Protein AF-A0A132NF39-F1 (afdb_monomer_lite)

Radius of gyration: 13.82 Å; chains: 1; bounding box: 38×28×29 Å

Organism: NCBI:txid1469144

pLDDT: mean 83.02, std 13.42, range [39.09, 93.62]

Structure (mmCIF, N/CA/C/O backbone):
data_AF-A0A132NF39-F1
#
_entry.id   AF-A0A132NF39-F1
#
loop_
_atom_site.group_PDB
_atom_site.id
_atom_site.type_symbol
_atom_site.label_atom_id
_atom_site.label_alt_id
_atom_site.label_comp_id
_atom_site.label_asym_id
_atom_site.label_entity_id
_atom_site.label_seq_id
_atom_site.pdbx_PDB_ins_code
_atom_site.Cartn_x
_atom_site.Cartn_y
_atom_site.Cartn_z
_atom_site.occupancy
_atom_site.B_iso_or_equiv
_atom_site.auth_seq_id
_atom_site.auth_comp_id
_atom_site.auth_asym_id
_atom_site.auth_atom_id
_atom_site.pdbx_PDB_model_num
ATOM 1 N N . MET A 1 1 ? -19.135 -6.070 -6.198 1.00 85.12 1 MET A N 1
ATOM 2 C CA . MET A 1 1 ? -17.744 -6.566 -6.255 1.00 85.12 1 MET A CA 1
ATOM 3 C C . MET A 1 1 ? -16.911 -5.476 -6.890 1.00 85.12 1 MET A C 1
ATOM 5 O O . MET A 1 1 ? -17.428 -4.801 -7.772 1.00 85.12 1 MET A O 1
ATOM 9 N N . PHE A 1 2 ? -15.690 -5.272 -6.422 1.00 89.88 2 PHE A N 1
ATOM 10 C CA . PHE A 1 2 ? -14.770 -4.266 -6.941 1.00 89.88 2 PHE A CA 1
ATOM 11 C C . PHE A 1 2 ? -13.568 -4.960 -7.573 1.00 89.88 2 PHE A C 1
ATOM 13 O O . PHE A 1 2 ? -13.155 -6.011 -7.087 1.00 89.88 2 PHE A O 1
ATOM 20 N N . ALA A 1 3 ? -13.035 -4.387 -8.646 1.00 91.62 3 ALA A N 1
ATOM 21 C CA . ALA A 1 3 ? -11.843 -4.879 -9.321 1.00 91.62 3 ALA A CA 1
ATOM 22 C C . ALA A 1 3 ? -10.768 -3.795 -9.279 1.00 91.62 3 ALA A C 1
ATOM 24 O O . ALA A 1 3 ? -11.052 -2.635 -9.581 1.00 91.62 3 ALA A O 1
ATOM 25 N N . TYR A 1 4 ? -9.560 -4.190 -8.898 1.00 88.06 4 TYR A N 1
ATOM 26 C CA . TYR A 1 4 ? -8.386 -3.332 -8.831 1.00 88.06 4 TYR A CA 1
ATOM 27 C C . TYR A 1 4 ? -7.285 -3.933 -9.680 1.00 88.06 4 TYR A C 1
ATOM 29 O O . TYR A 1 4 ? -7.126 -5.153 -9.723 1.00 88.06 4 TYR A O 1
ATOM 37 N N . VAL A 1 5 ? -6.533 -3.057 -10.325 1.00 92.19 5 VAL A N 1
ATOM 38 C CA . VAL A 1 5 ? -5.283 -3.380 -10.991 1.00 92.19 5 VAL A CA 1
ATOM 39 C C . VAL A 1 5 ? -4.256 -2.367 -10.516 1.00 92.19 5 VAL A C 1
ATOM 41 O O . VAL A 1 5 ? -4.602 -1.197 -10.334 1.00 92.19 5 VAL A O 1
ATOM 44 N N . ASP A 1 6 ? -3.038 -2.823 -10.276 1.00 89.00 6 ASP A N 1
ATOM 45 C CA . ASP A 1 6 ? -1.907 -1.950 -9.997 1.00 89.00 6 ASP A CA 1
ATOM 46 C C . ASP A 1 6 ? -0.654 -2.496 -10.668 1.00 89.00 6 ASP A C 1
ATOM 48 O O . ASP A 1 6 ? -0.551 -3.693 -10.957 1.00 89.00 6 ASP A O 1
ATOM 52 N N . GLU A 1 7 ? 0.283 -1.602 -10.933 1.00 90.12 7 GLU A N 1
ATOM 53 C CA . GLU A 1 7 ? 1.505 -1.899 -11.659 1.00 90.12 7 GLU A CA 1
ATOM 54 C C . GLU A 1 7 ? 2.721 -1.348 -10.924 1.00 90.12 7 GLU A C 1
ATOM 56 O O . 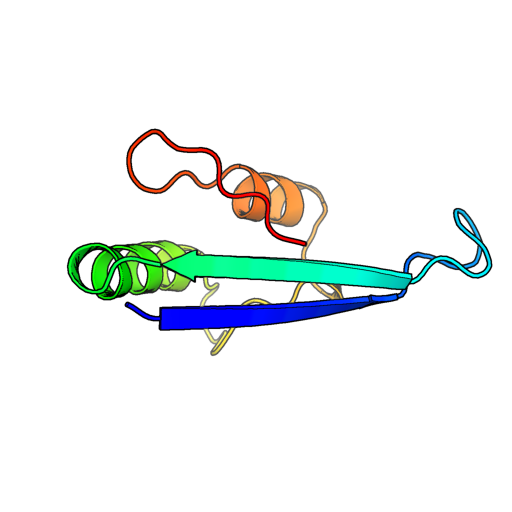GLU A 1 7 ? 2.690 -0.278 -10.316 1.00 90.12 7 GLU A O 1
ATOM 61 N N . SER A 1 8 ? 3.814 -2.099 -10.985 1.00 85.31 8 SER A N 1
ATOM 62 C CA . SER A 1 8 ? 5.062 -1.718 -10.345 1.00 85.31 8 SER A CA 1
ATOM 63 C C . SER A 1 8 ? 6.237 -2.106 -11.225 1.00 85.31 8 SER A C 1
ATOM 65 O O . SER A 1 8 ? 6.366 -3.248 -11.678 1.00 85.31 8 SER A O 1
ATOM 67 N N . GLU A 1 9 ? 7.123 -1.148 -11.466 1.00 86.69 9 GLU A N 1
ATOM 68 C CA . GLU A 1 9 ? 8.424 -1.440 -12.048 1.00 86.69 9 GLU A CA 1
ATOM 69 C C . GLU A 1 9 ? 9.308 -2.056 -10.966 1.00 86.69 9 GLU A C 1
ATOM 71 O O . GLU A 1 9 ? 9.502 -1.465 -9.897 1.00 86.69 9 GLU A O 1
ATOM 76 N N . SER A 1 10 ? 9.869 -3.239 -11.235 1.00 84.44 10 SER A N 1
ATOM 77 C CA . SER A 1 10 ? 10.861 -3.782 -10.311 1.00 84.44 10 SER A CA 1
ATOM 78 C C . SER A 1 10 ? 12.132 -2.930 -10.340 1.00 84.44 10 SER A C 1
ATOM 80 O O . SER A 1 10 ? 12.403 -2.170 -11.278 1.00 84.44 10 SER A O 1
ATOM 82 N N . ASP A 1 11 ? 12.947 -3.076 -9.300 1.00 86.12 11 ASP A N 1
ATOM 83 C CA . ASP A 1 11 ? 14.276 -2.489 -9.261 1.00 86.12 11 ASP A CA 1
ATOM 84 C C . ASP A 1 11 ? 15.112 -3.058 -10.411 1.00 86.12 11 ASP A C 1
ATOM 86 O O . ASP A 1 11 ? 15.582 -4.191 -10.348 1.00 86.12 11 ASP A O 1
ATOM 90 N N . GLN A 1 12 ? 15.335 -2.246 -11.446 1.00 87.25 12 GLN A N 1
ATOM 91 C CA . GLN A 1 12 ? 16.030 -2.648 -12.672 1.00 87.25 12 GLN A CA 1
ATOM 92 C C . GLN A 1 12 ? 17.468 -3.131 -12.433 1.00 87.25 12 GLN A C 1
ATOM 94 O O . GLN A 1 12 ? 18.049 -3.784 -13.295 1.00 87.25 12 GLN A O 1
ATOM 99 N N . ARG A 1 13 ? 18.068 -2.822 -11.274 1.00 91.19 13 ARG A N 1
ATOM 100 C CA . ARG A 1 13 ? 19.393 -3.343 -10.902 1.00 91.19 13 ARG A CA 1
ATOM 101 C C . ARG A 1 13 ? 19.335 -4.792 -10.427 1.00 91.19 13 ARG A C 1
ATOM 103 O O . ARG A 1 13 ? 20.346 -5.482 -10.495 1.00 91.19 13 ARG A O 1
ATOM 110 N N . ARG A 1 14 ? 18.188 -5.218 -9.897 1.00 88.38 14 ARG A N 1
ATOM 111 C CA . ARG A 1 14 ? 17.941 -6.572 -9.390 1.00 88.38 14 ARG A CA 1
ATOM 112 C C . ARG A 1 14 ? 17.211 -7.423 -10.423 1.00 88.38 14 ARG A C 1
ATOM 114 O O . ARG A 1 14 ? 17.668 -8.522 -10.709 1.00 88.38 14 ARG A O 1
ATOM 121 N N . ASP A 1 15 ? 16.170 -6.865 -11.034 1.00 90.06 15 ASP A N 1
ATOM 122 C CA . ASP A 1 15 ? 15.279 -7.554 -11.966 1.00 90.06 15 ASP A CA 1
ATOM 123 C C . ASP A 1 15 ? 15.134 -6.746 -13.277 1.00 90.06 15 ASP A C 1
ATOM 125 O O . ASP A 1 15 ? 14.096 -6.127 -13.535 1.00 90.06 15 ASP A O 1
ATOM 129 N N . PRO A 1 16 ? 16.187 -6.683 -14.114 1.00 92.06 16 PRO A N 1
ATOM 130 C CA . PRO A 1 16 ? 16.175 -5.881 -15.334 1.00 92.06 16 PRO A CA 1
ATOM 131 C C . PRO A 1 16 ? 15.092 -6.355 -16.310 1.00 92.06 16 PRO A C 1
ATOM 133 O O . PRO A 1 16 ? 14.997 -7.539 -16.631 1.00 92.06 16 PRO A O 1
ATOM 136 N N . GLY A 1 17 ? 14.293 -5.412 -16.812 1.00 91.50 17 GLY A N 1
ATOM 137 C CA . GLY A 1 17 ? 13.207 -5.682 -17.756 1.00 91.50 17 GLY A CA 1
ATOM 138 C C . GLY A 1 17 ? 11.964 -6.323 -17.135 1.00 91.50 17 GLY A C 1
ATOM 139 O O . GLY A 1 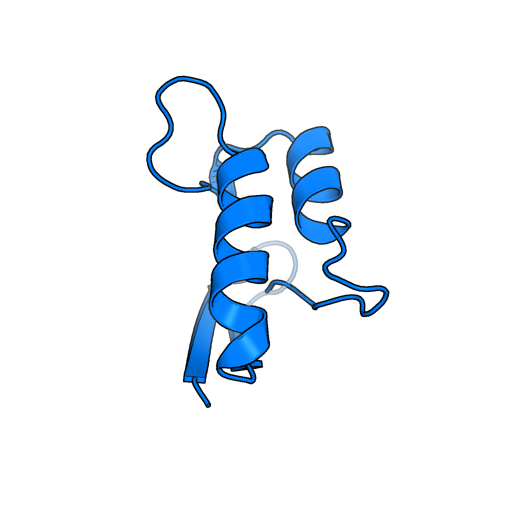17 ? 11.059 -6.707 -17.874 1.00 91.50 17 GLY A O 1
ATOM 140 N N . VAL A 1 18 ? 11.898 -6.444 -15.804 1.00 93.62 18 VAL A N 1
ATOM 141 C CA . VAL A 1 18 ? 10.720 -6.978 -15.114 1.00 93.62 18 VAL A CA 1
ATOM 142 C C . VAL A 1 18 ? 9.718 -5.872 -14.815 1.00 93.62 18 VAL A C 1
ATOM 144 O O . VAL A 1 18 ? 10.053 -4.821 -14.262 1.00 93.62 18 VAL A O 1
ATOM 147 N N . TYR A 1 19 ? 8.466 -6.169 -15.147 1.00 89.50 19 TYR A N 1
ATOM 148 C CA . TYR A 1 19 ? 7.301 -5.345 -14.885 1.00 89.50 19 TYR A CA 1
ATOM 149 C C . TYR A 1 19 ? 6.258 -6.191 -14.160 1.00 89.50 19 TYR A C 1
ATOM 151 O O . TYR A 1 19 ? 5.921 -7.289 -14.614 1.00 89.50 19 TYR A O 1
ATOM 159 N N . LEU A 1 20 ? 5.788 -5.713 -13.014 1.00 88.50 20 LEU A N 1
ATOM 160 C CA . LEU A 1 20 ? 4.838 -6.424 -12.171 1.00 88.50 20 LEU A CA 1
ATOM 161 C C . LEU A 1 20 ? 3.447 -5.836 -12.380 1.00 88.50 20 LEU A C 1
ATOM 163 O O . LEU A 1 20 ? 3.269 -4.623 -12.323 1.00 88.50 20 LEU A O 1
ATOM 167 N N . LEU A 1 21 ? 2.468 -6.714 -12.594 1.00 92.50 21 LEU A N 1
ATOM 168 C CA . LEU A 1 21 ? 1.057 -6.361 -12.679 1.00 92.50 21 LEU A CA 1
ATOM 169 C C . LEU A 1 21 ? 0.283 -7.190 -11.655 1.00 92.50 21 LEU A C 1
ATOM 171 O O . LEU A 1 21 ? 0.264 -8.421 -11.726 1.00 92.50 21 LEU A O 1
ATOM 175 N N . GLY A 1 22 ? -0.350 -6.509 -10.710 1.00 88.62 22 GLY A N 1
ATOM 176 C CA . GLY A 1 22 ? -1.227 -7.096 -9.708 1.00 88.62 22 GLY A CA 1
ATOM 177 C C . GLY A 1 22 ? -2.688 -6.830 -10.043 1.00 88.62 22 GLY A C 1
ATOM 178 O O . GLY A 1 22 ? -3.041 -5.735 -10.470 1.00 88.62 22 GLY A O 1
ATOM 179 N N . ALA A 1 23 ? -3.561 -7.813 -9.820 1.00 90.69 23 ALA A N 1
ATOM 180 C CA . ALA A 1 23 ? -5.004 -7.629 -9.925 1.00 90.69 23 ALA A CA 1
ATOM 181 C C . ALA A 1 23 ? -5.723 -8.281 -8.743 1.00 90.69 23 ALA A C 1
ATOM 183 O O . ALA A 1 23 ? -5.391 -9.396 -8.341 1.00 90.69 23 ALA A O 1
ATOM 184 N N . ALA A 1 24 ? -6.727 -7.592 -8.204 1.00 86.00 24 ALA A N 1
ATOM 185 C CA . ALA A 1 24 ? -7.502 -8.057 -7.062 1.00 86.00 24 ALA A CA 1
ATOM 186 C C . ALA A 1 24 ? -9.003 -7.868 -7.295 1.00 86.00 24 ALA A C 1
ATOM 188 O O . ALA A 1 24 ? -9.453 -6.826 -7.778 1.00 86.00 24 ALA A O 1
ATOM 189 N N . LEU A 1 25 ? -9.787 -8.874 -6.902 1.00 88.19 25 LEU A N 1
ATOM 190 C CA . LEU A 1 25 ? -11.241 -8.793 -6.845 1.00 88.19 25 LEU A CA 1
ATOM 191 C C . LEU A 1 25 ? -11.682 -8.780 -5.385 1.00 88.19 25 LEU A C 1
ATOM 193 O O . LEU A 1 25 ? -11.418 -9.722 -4.645 1.00 88.19 25 LEU A O 1
ATOM 197 N N . VAL A 1 26 ? -12.382 -7.723 -4.981 1.00 85.88 26 VAL A N 1
ATOM 198 C CA . VAL A 1 26 ? -12.789 -7.512 -3.589 1.00 85.88 26 VAL A CA 1
ATOM 199 C C . VAL A 1 26 ? -14.316 -7.561 -3.478 1.00 85.88 26 VAL A C 1
ATOM 201 O O . VAL A 1 26 ? -15.017 -6.766 -4.126 1.00 85.88 26 VAL A O 1
ATOM 204 N N . PRO A 1 27 ? -14.884 -8.469 -2.664 1.00 88.38 27 PRO A N 1
ATOM 205 C CA . PRO A 1 27 ? -16.311 -8.468 -2.369 1.00 88.38 27 PRO A CA 1
ATOM 206 C C . PRO A 1 27 ? -16.744 -7.133 -1.753 1.00 88.38 27 PRO A C 1
ATOM 208 O O . PRO A 1 27 ? -16.066 -6.576 -0.894 1.00 88.38 27 PRO A O 1
ATOM 211 N N . ALA A 1 28 ? -17.906 -6.617 -2.166 1.00 87.75 28 ALA A N 1
ATOM 212 C CA . ALA A 1 28 ? -18.381 -5.315 -1.691 1.00 87.75 28 ALA A CA 1
ATOM 213 C C . ALA A 1 28 ? -18.502 -5.202 -0.153 1.00 87.75 28 ALA A C 1
ATOM 215 O O . ALA A 1 28 ? -18.124 -4.154 0.365 1.00 87.75 28 ALA A O 1
ATOM 216 N N . PRO A 1 29 ? -18.936 -6.246 0.586 1.00 87.06 29 PRO A N 1
ATOM 217 C CA . PRO A 1 29 ? -19.013 -6.1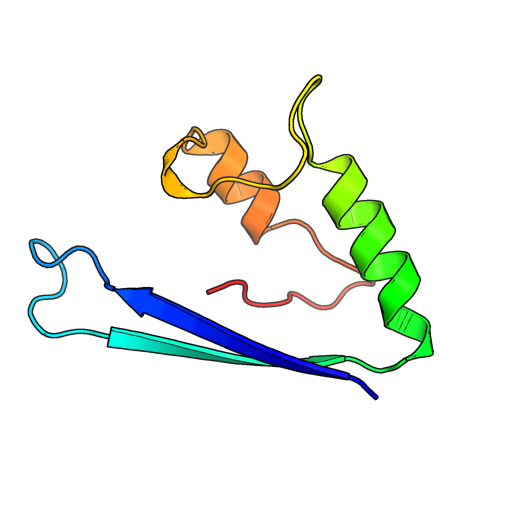83 2.049 1.00 87.06 29 PRO A CA 1
ATOM 218 C C . PRO A 1 29 ? -17.657 -6.020 2.750 1.00 87.06 29 PRO A C 1
ATOM 220 O O . PRO A 1 29 ? -17.604 -5.484 3.849 1.00 87.06 29 PRO A O 1
ATOM 223 N N . VAL A 1 30 ? -16.564 -6.464 2.121 1.00 85.62 30 VAL A N 1
ATOM 224 C CA . VAL A 1 30 ? -15.209 -6.440 2.705 1.00 85.62 30 VAL A CA 1
ATOM 225 C C . VAL A 1 30 ? -14.502 -5.109 2.419 1.00 85.62 30 VAL A C 1
ATOM 227 O O . VAL A 1 30 ? -13.536 -4.751 3.087 1.00 85.62 30 VAL A O 1
ATOM 230 N N . MET A 1 31 ? -15.006 -4.332 1.454 1.00 86.12 31 MET A N 1
ATOM 231 C CA . MET A 1 31 ? -14.367 -3.102 0.984 1.00 86.12 31 MET A CA 1
ATOM 232 C C . MET A 1 31 ? -14.183 -2.057 2.087 1.00 86.12 31 MET A C 1
ATOM 234 O O . MET A 1 31 ? -13.104 -1.484 2.214 1.00 86.12 31 MET A O 1
ATOM 238 N N . GLU A 1 32 ? -15.219 -1.791 2.883 1.00 86.31 32 GLU A N 1
ATOM 239 C CA . GLU A 1 32 ? -15.120 -0.768 3.931 1.00 86.31 32 GLU A CA 1
ATOM 240 C C . GLU A 1 32 ? -14.165 -1.198 5.048 1.00 86.31 32 GLU A C 1
ATOM 242 O O . GLU A 1 32 ? -13.311 -0.414 5.454 1.00 86.31 32 GLU A O 1
ATOM 247 N N . GLN A 1 33 ? -14.193 -2.474 5.444 1.00 85.62 33 GLN A N 1
ATOM 248 C CA . GLN A 1 33 ? -13.241 -3.016 6.416 1.00 85.62 33 GLN A CA 1
ATOM 249 C C . GLN A 1 33 ? -11.792 -2.934 5.907 1.00 85.62 33 GLN A C 1
ATOM 251 O O . GLN A 1 33 ? -10.891 -2.547 6.655 1.00 85.62 33 GLN A O 1
ATOM 256 N N . ALA A 1 34 ? -11.569 -3.245 4.626 1.00 84.44 34 ALA A N 1
ATOM 257 C CA . ALA A 1 34 ? -10.267 -3.098 3.985 1.00 84.44 34 ALA A CA 1
ATOM 258 C C . ALA A 1 34 ? -9.791 -1.636 3.986 1.00 84.44 34 ALA A C 1
ATOM 260 O O . ALA A 1 34 ? -8.635 -1.342 4.284 1.00 84.44 34 ALA A O 1
ATOM 261 N N . ARG A 1 35 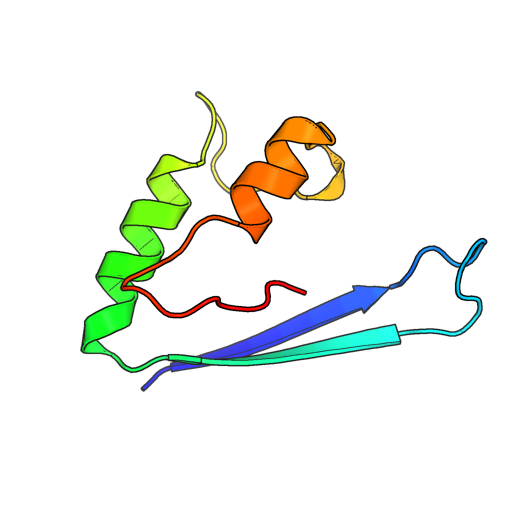? -10.682 -0.680 3.716 1.00 86.69 35 ARG A N 1
ATOM 262 C CA . ARG A 1 35 ? -10.335 0.746 3.778 1.00 86.69 35 ARG A CA 1
ATOM 263 C C . ARG A 1 35 ? -9.976 1.190 5.188 1.00 86.69 35 ARG A C 1
ATOM 265 O O . ARG A 1 35 ? -9.027 1.953 5.348 1.00 86.69 35 ARG A O 1
ATOM 272 N N . ASP A 1 36 ? -10.707 0.731 6.194 1.00 89.19 36 ASP A N 1
ATOM 273 C CA . ASP A 1 36 ? -10.503 1.167 7.574 1.00 89.19 36 ASP A CA 1
ATOM 274 C C . ASP A 1 36 ? -9.178 0.682 8.154 1.00 89.19 36 ASP A C 1
ATOM 276 O O . ASP A 1 36 ? -8.440 1.473 8.744 1.00 89.19 36 ASP A O 1
ATOM 280 N N . VAL A 1 37 ? -8.809 -0.576 7.914 1.00 88.94 37 VAL A N 1
ATOM 281 C CA . VAL A 1 37 ? -7.510 -1.073 8.381 1.00 88.94 37 VAL A CA 1
ATOM 282 C C . VAL A 1 37 ? -6.356 -0.436 7.585 1.00 88.94 37 VAL A C 1
ATOM 284 O O . VAL A 1 37 ? -5.367 -0.043 8.201 1.00 88.94 37 VAL A O 1
ATOM 287 N N . LEU A 1 38 ? -6.492 -0.178 6.273 1.00 87.25 38 LEU A N 1
ATOM 288 C CA . LEU A 1 38 ? -5.478 0.581 5.514 1.00 87.25 38 LEU A CA 1
ATOM 289 C C . LEU A 1 38 ? -5.315 2.020 6.014 1.00 87.25 38 LEU A C 1
ATOM 291 O O . LEU A 1 38 ? -4.193 2.522 6.102 1.00 87.25 38 LEU A O 1
ATOM 295 N N . ARG A 1 39 ? -6.415 2.694 6.372 1.00 90.31 39 ARG A N 1
ATOM 296 C CA . ARG A 1 39 ? -6.372 4.026 6.998 1.00 90.31 39 ARG A CA 1
ATOM 297 C C . ARG A 1 39 ? -5.653 3.987 8.343 1.00 90.31 39 ARG A C 1
ATOM 299 O O . ARG A 1 39 ? -4.919 4.923 8.648 1.00 90.31 39 ARG A O 1
ATOM 306 N N . GLY A 1 40 ? -5.809 2.905 9.105 1.00 90.69 40 GLY A N 1
ATOM 307 C CA . GLY A 1 40 ? -5.099 2.679 10.366 1.00 90.69 40 GLY A CA 1
ATOM 308 C C . GLY A 1 40 ? -3.574 2.594 10.229 1.00 90.69 40 GLY A C 1
ATOM 309 O O . GLY A 1 40 ? -2.862 2.821 11.204 1.00 90.69 40 GLY A O 1
ATOM 310 N N . LEU A 1 41 ? -3.057 2.321 9.026 1.00 90.69 41 LEU A N 1
ATOM 311 C CA . LEU A 1 41 ? -1.618 2.267 8.753 1.00 90.69 41 LEU A CA 1
ATOM 312 C C . LEU A 1 41 ? -1.002 3.633 8.410 1.00 90.69 41 LEU A C 1
ATOM 314 O O . LEU A 1 41 ? 0.226 3.732 8.325 1.00 90.69 41 LEU A O 1
ATOM 318 N N . LEU A 1 42 ? -1.813 4.675 8.192 1.00 91.19 42 LEU A N 1
ATOM 319 C CA . LEU A 1 42 ? -1.333 6.018 7.860 1.00 91.19 42 LEU A CA 1
ATOM 320 C C . LEU A 1 42 ? -0.645 6.666 9.068 1.00 91.19 42 LEU A C 1
ATOM 322 O O . LEU A 1 42 ? -1.164 6.652 10.183 1.00 91.19 42 LEU A O 1
ATOM 326 N N . LEU A 1 43 ? 0.506 7.303 8.843 1.00 90.12 43 LEU A N 1
ATOM 327 C CA . LEU A 1 43 ? 1.097 8.187 9.849 1.00 90.12 43 LEU A CA 1
ATOM 328 C C . LEU A 1 43 ? 0.336 9.513 9.934 1.00 90.12 43 LEU A C 1
ATOM 330 O O . LEU A 1 43 ? -0.299 9.924 8.956 1.00 90.12 43 LEU A O 1
ATOM 334 N N . PRO A 1 44 ? 0.469 10.245 11.056 1.00 91.25 44 PRO A N 1
ATOM 335 C CA . PRO A 1 44 ? -0.057 11.598 11.174 1.00 91.25 44 PRO A CA 1
ATOM 336 C C . PRO A 1 44 ? 0.335 12.474 9.973 1.00 91.25 44 PRO A C 1
ATOM 338 O O . PRO A 1 44 ? 1.511 12.611 9.641 1.00 91.25 44 PRO A O 1
ATOM 341 N N . GLY A 1 45 ? -0.667 13.049 9.304 1.00 90.31 45 GLY A N 1
ATOM 342 C CA . GLY A 1 45 ? -0.487 13.907 8.127 1.00 90.31 45 GLY A CA 1
ATOM 343 C C . GLY A 1 45 ? -0.411 13.180 6.777 1.00 90.31 45 GLY A C 1
ATOM 344 O O . GLY A 1 45 ? -0.490 13.841 5.741 1.00 90.31 45 GLY A O 1
ATOM 345 N N . GLN A 1 46 ? -0.322 11.844 6.744 1.00 90.25 46 GLN A N 1
ATOM 346 C CA . GLN A 1 46 ? -0.403 11.088 5.492 1.00 90.25 46 GLN A CA 1
ATOM 347 C C . GLN A 1 46 ? -1.858 10.995 5.010 1.00 90.25 46 GLN A C 1
ATOM 349 O O . GLN A 1 46 ? -2.761 10.635 5.758 1.00 90.25 46 GLN A O 1
ATOM 354 N N . ARG A 1 47 ? -2.082 11.291 3.725 1.00 88.25 47 ARG A N 1
ATOM 355 C CA . ARG A 1 47 ? -3.381 11.089 3.053 1.00 88.25 47 ARG 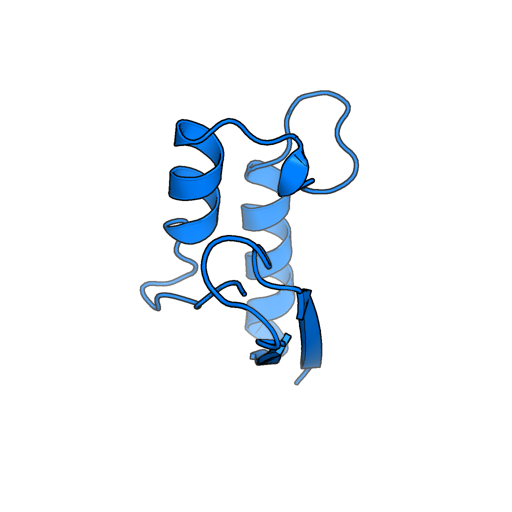A CA 1
ATOM 356 C C . ARG A 1 47 ? -3.504 9.717 2.384 1.00 88.25 47 ARG A C 1
ATOM 358 O O . ARG A 1 47 ? -4.615 9.266 2.131 1.00 88.25 47 ARG A O 1
ATOM 365 N N . LYS A 1 48 ? -2.370 9.087 2.068 1.00 86.81 48 LYS A N 1
ATOM 366 C CA . LYS A 1 48 ? -2.256 7.752 1.468 1.00 86.81 48 LYS A CA 1
ATOM 367 C C . LYS A 1 48 ? -0.936 7.099 1.884 1.00 86.81 48 LYS A C 1
ATOM 369 O O . LYS A 1 48 ? -0.014 7.803 2.299 1.00 86.81 48 LYS A O 1
ATOM 374 N N . LEU A 1 49 ? -0.849 5.777 1.754 1.00 85.00 49 LEU A N 1
ATOM 375 C CA . LEU A 1 49 ? 0.400 5.037 1.942 1.00 85.00 49 LEU A CA 1
ATOM 376 C C . LEU A 1 49 ? 1.352 5.328 0.769 1.00 85.00 49 LEU A C 1
ATOM 378 O O . LEU A 1 49 ? 0.922 5.422 -0.380 1.00 85.00 49 LEU A O 1
ATOM 382 N N . HIS A 1 50 ? 2.641 5.505 1.061 1.00 82.19 50 HIS A N 1
ATOM 383 C CA . HIS A 1 50 ? 3.668 5.840 0.071 1.00 82.19 50 HIS A CA 1
ATOM 384 C C . HIS A 1 50 ? 4.811 4.828 0.123 1.00 82.19 50 HIS A C 1
ATOM 386 O O . HIS A 1 50 ? 5.807 5.075 0.796 1.00 82.19 50 HIS A O 1
ATOM 392 N N . TRP A 1 51 ? 4.701 3.727 -0.624 1.00 81.25 51 TRP A N 1
ATOM 393 C CA . TRP A 1 51 ? 5.644 2.600 -0.572 1.00 81.25 51 TRP A CA 1
ATOM 394 C C . TRP A 1 51 ? 7.131 3.000 -0.584 1.00 81.25 51 TRP A C 1
ATOM 396 O O . TRP A 1 51 ? 7.918 2.557 0.258 1.00 81.25 51 TRP A O 1
ATOM 406 N N . HIS A 1 52 ? 7.519 3.895 -1.498 1.00 77.81 52 HIS A N 1
ATOM 407 C CA . HIS A 1 52 ? 8.917 4.291 -1.675 1.00 77.81 52 HIS A CA 1
ATOM 408 C C . HIS A 1 52 ? 9.501 5.025 -0.458 1.00 77.81 52 HIS A C 1
ATOM 410 O O . HIS A 1 52 ? 10.667 4.827 -0.129 1.00 77.81 52 HIS A O 1
ATOM 416 N N . ASN A 1 53 ? 8.685 5.802 0.257 1.00 81.06 53 ASN A N 1
ATOM 417 C CA . ASN A 1 53 ? 9.131 6.600 1.404 1.00 81.06 53 ASN A CA 1
ATOM 418 C C . ASN A 1 53 ? 8.951 5.873 2.744 1.00 81.06 53 ASN A C 1
ATOM 420 O O . ASN A 1 53 ? 9.251 6.436 3.796 1.00 81.06 53 ASN A O 1
ATOM 424 N N . GLU A 1 54 ? 8.452 4.636 2.721 1.00 86.88 54 GLU A N 1
ATOM 425 C CA . GLU A 1 54 ? 8.345 3.806 3.912 1.00 86.88 54 GLU A CA 1
ATOM 426 C C . GLU A 1 54 ? 9.690 3.198 4.314 1.00 86.88 54 GLU A C 1
ATOM 428 O O . GLU A 1 54 ? 10.483 2.776 3.471 1.00 86.88 54 GLU A O 1
ATOM 433 N N . SER A 1 55 ? 9.930 3.107 5.625 1.00 89.44 55 SER A N 1
ATOM 434 C CA . SER A 1 55 ? 11.057 2.336 6.154 1.00 89.44 55 SER A CA 1
ATOM 435 C C . SER A 1 55 ? 10.817 0.839 5.968 1.00 89.44 55 SER A C 1
ATOM 437 O O . SER A 1 55 ? 9.671 0.390 5.934 1.00 89.44 55 SER A O 1
ATOM 439 N N . ASP A 1 56 ? 11.879 0.033 5.935 1.00 89.75 56 ASP A N 1
ATOM 440 C CA . ASP A 1 56 ? 11.754 -1.421 5.746 1.00 89.75 56 ASP A CA 1
ATOM 441 C C . ASP A 1 56 ? 10.844 -2.086 6.787 1.00 89.75 56 ASP A C 1
ATOM 443 O O . ASP A 1 56 ? 10.065 -2.983 6.467 1.00 89.75 56 ASP A O 1
ATOM 447 N N . LYS A 1 57 ? 10.883 -1.604 8.037 1.00 91.00 57 LYS A N 1
ATOM 448 C CA . LYS A 1 57 ? 9.985 -2.073 9.100 1.00 91.00 57 LYS A CA 1
ATOM 449 C C . LYS A 1 57 ? 8.520 -1.785 8.768 1.00 91.00 57 LYS A C 1
ATOM 451 O O . LYS A 1 57 ? 7.667 -2.636 9.007 1.00 91.00 57 LYS A O 1
ATOM 456 N N . ARG A 1 58 ? 8.222 -0.598 8.234 1.00 91.12 58 ARG A N 1
ATOM 457 C CA . ARG A 1 58 ? 6.853 -0.226 7.857 1.00 91.12 58 ARG A CA 1
ATOM 458 C C . ARG A 1 58 ? 6.391 -0.941 6.600 1.00 91.12 58 ARG A C 1
ATOM 460 O O . ARG A 1 58 ? 5.250 -1.376 6.577 1.00 91.12 58 ARG A O 1
ATOM 467 N N . ARG A 1 59 ? 7.266 -1.141 5.613 1.00 89.38 59 ARG A N 1
ATOM 468 C CA . ARG A 1 59 ? 6.959 -1.960 4.431 1.00 89.38 59 ARG A CA 1
ATOM 469 C C . ARG A 1 59 ? 6.523 -3.366 4.834 1.00 89.38 59 ARG A C 1
ATOM 471 O O . ARG A 1 59 ? 5.461 -3.797 4.413 1.00 89.38 59 ARG A O 1
ATOM 478 N N . ARG A 1 60 ? 7.266 -4.026 5.734 1.00 89.25 60 ARG A N 1
ATOM 479 C CA . ARG A 1 60 ? 6.866 -5.337 6.283 1.00 89.25 60 ARG A CA 1
ATOM 480 C C . ARG A 1 60 ? 5.515 -5.287 6.981 1.00 89.25 60 ARG A C 1
ATOM 482 O O . ARG A 1 60 ? 4.661 -6.098 6.664 1.00 89.25 60 ARG A O 1
ATOM 489 N N . LEU A 1 61 ? 5.305 -4.313 7.871 1.00 89.31 61 LEU A N 1
ATOM 490 C CA . LEU A 1 61 ? 4.014 -4.145 8.544 1.00 89.31 61 LEU A CA 1
ATOM 491 C C . LEU A 1 61 ? 2.868 -4.008 7.534 1.00 89.31 61 LEU A C 1
ATOM 493 O O . LEU A 1 61 ? 1.855 -4.674 7.686 1.00 89.31 61 LEU A O 1
ATOM 497 N N . ILE A 1 62 ? 3.029 -3.168 6.510 1.00 87.38 62 ILE A N 1
ATOM 498 C CA . ILE A 1 62 ? 2.003 -2.928 5.489 1.00 87.38 62 ILE A CA 1
ATOM 499 C C . ILE A 1 62 ? 1.699 -4.220 4.722 1.00 87.38 62 ILE A C 1
ATOM 501 O O . ILE A 1 62 ? 0.535 -4.581 4.595 1.00 87.38 62 ILE A O 1
ATOM 505 N N . THR A 1 63 ? 2.726 -4.942 4.269 1.00 84.69 63 THR A N 1
ATOM 506 C CA . THR A 1 63 ? 2.564 -6.193 3.510 1.00 84.69 63 THR A CA 1
ATOM 507 C C . THR A 1 63 ? 2.003 -7.338 4.356 1.00 84.69 63 THR A C 1
ATOM 509 O O . THR A 1 63 ? 1.286 -8.189 3.842 1.00 84.69 63 THR A O 1
ATOM 512 N N . GLU A 1 64 ? 2.316 -7.380 5.650 1.00 85.38 64 GLU A N 1
ATOM 513 C CA . GLU A 1 64 ? 1.842 -8.418 6.574 1.00 85.38 64 GLU A CA 1
ATOM 514 C C . GLU A 1 64 ? 0.501 -8.070 7.235 1.00 85.38 64 GLU A C 1
ATOM 516 O O . GLU A 1 64 ? -0.048 -8.899 7.962 1.00 85.38 64 GLU A O 1
ATOM 521 N N . THR A 1 65 ? -0.036 -6.865 7.004 1.00 84.25 65 THR A N 1
ATOM 522 C CA . THR A 1 65 ? -1.339 -6.471 7.549 1.00 84.25 65 THR A CA 1
ATOM 523 C C . THR A 1 65 ? -2.436 -7.303 6.891 1.00 84.25 65 THR A C 1
ATOM 525 O O . THR A 1 65 ? -2.736 -7.157 5.707 1.00 84.25 65 THR A O 1
ATOM 528 N N . ASP A 1 66 ? -3.025 -8.183 7.693 1.00 66.75 66 ASP A N 1
ATOM 529 C CA . ASP A 1 66 ? -4.103 -9.089 7.316 1.00 66.75 66 ASP A CA 1
ATOM 530 C C . ASP A 1 66 ? -5.470 -8.422 7.536 1.00 66.75 66 ASP A C 1
ATOM 532 O O . ASP A 1 66 ? -5.690 -7.682 8.501 1.00 66.75 66 ASP A O 1
ATOM 536 N N . PHE A 1 67 ? -6.404 -8.725 6.644 1.00 65.25 67 PHE A N 1
ATOM 537 C CA . PHE A 1 67 ? -7.806 -8.374 6.759 1.00 65.25 67 PHE A CA 1
ATOM 538 C C . PHE A 1 67 ? -8.583 -9.689 6.729 1.00 65.25 67 PHE A C 1
ATOM 540 O O . PHE A 1 67 ? -8.880 -10.219 5.661 1.00 65.25 67 PHE A O 1
ATOM 547 N N . ASN A 1 68 ? -8.953 -10.175 7.918 1.00 50.91 68 ASN A N 1
ATOM 548 C CA . ASN A 1 68 ? -9.844 -11.323 8.110 1.00 50.91 68 ASN A CA 1
ATOM 549 C C . ASN A 1 68 ? -9.235 -12.728 7.874 1.00 50.91 68 ASN A C 1
ATOM 551 O O . ASN A 1 68 ? -9.963 -13.649 7.515 1.00 50.91 68 ASN A O 1
ATOM 555 N N . GLY A 1 69 ? -7.936 -12.923 8.129 1.00 49.72 69 GLY A N 1
ATOM 556 C CA . GLY A 1 69 ? -7.290 -14.246 8.098 1.00 49.72 69 GLY A CA 1
ATOM 557 C C . GLY A 1 69 ? -6.859 -14.700 6.701 1.00 49.72 69 GLY A C 1
ATOM 558 O O . GLY A 1 69 ? -6.446 -15.849 6.526 1.00 49.72 69 GLY A O 1
ATOM 559 N N . GLU A 1 70 ? -6.952 -13.809 5.713 1.00 48.47 70 GLU A N 1
ATOM 560 C CA . GLU A 1 70 ? -6.509 -14.029 4.345 1.00 48.47 70 GLU A CA 1
ATOM 561 C C . GLU A 1 70 ? -5.373 -13.054 4.034 1.00 48.47 70 GLU A C 1
ATOM 563 O O . GLU A 1 70 ? -5.531 -11.833 4.037 1.00 48.47 70 GLU A O 1
ATOM 568 N N . LYS A 1 71 ? -4.193 -13.604 3.739 1.00 43.81 71 LYS A N 1
ATOM 569 C CA . LYS A 1 71 ? -3.051 -12.806 3.295 1.00 43.81 71 LYS A CA 1
ATOM 570 C C . LYS A 1 71 ? -3.331 -12.266 1.898 1.00 43.81 71 LYS A C 1
ATOM 572 O O . LYS A 1 71 ? -3.286 -13.013 0.922 1.00 43.81 71 LYS A O 1
ATOM 577 N N . TRP A 1 72 ? -3.565 -10.966 1.801 1.00 51.62 72 TRP A N 1
ATOM 578 C CA . TRP A 1 72 ? -3.641 -10.275 0.521 1.00 51.62 72 TRP A CA 1
ATOM 579 C C . TRP A 1 72 ? -2.228 -9.892 0.086 1.00 51.62 72 TRP A C 1
ATOM 581 O O . TRP A 1 72 ? -1.526 -9.155 0.779 1.00 51.62 72 TRP A O 1
ATOM 591 N N . PHE A 1 73 ? -1.794 -10.424 -1.056 1.00 39.09 73 PHE A N 1
ATOM 592 C CA . PHE A 1 73 ? -0.555 -9.997 -1.693 1.00 39.09 73 PHE A CA 1
ATOM 593 C C . PHE A 1 73 ? -0.753 -8.581 -2.240 1.00 39.09 73 PHE A C 1
ATOM 595 O O . PHE A 1 73 ? -1.462 -8.376 -3.223 1.00 39.09 73 PHE A O 1
ATOM 602 N N . TRP A 1 74 ? -0.137 -7.613 -1.568 1.00 47.84 74 TRP A N 1
ATOM 603 C CA . TRP A 1 74 ? 0.086 -6.274 -2.100 1.00 47.84 74 TRP A CA 1
ATOM 604 C C . TRP A 1 74 ? 1.291 -6.340 -3.046 1.00 47.84 74 TRP A C 1
ATOM 606 O O . TRP A 1 74 ? 2.378 -6.728 -2.607 1.00 47.84 74 TRP A O 1
ATOM 616 N N . PHE A 1 75 ? 1.078 -6.021 -4.324 1.00 41.84 75 PHE A N 1
ATOM 617 C CA . PHE A 1 75 ? 2.149 -5.711 -5.277 1.00 41.84 75 PHE A CA 1
ATOM 618 C C . PHE A 1 75 ? 2.442 -4.211 -5.235 1.00 41.84 75 PHE A C 1
ATOM 620 O O . PHE A 1 75 ? 1.487 -3.457 -4.942 1.00 41.84 75 PHE A O 1
#

Secondary structure (DSSP, 8-state):
-EEEEEEEE--TTTSTT-EEEEEEEE-HHHHHHHHHHHHHT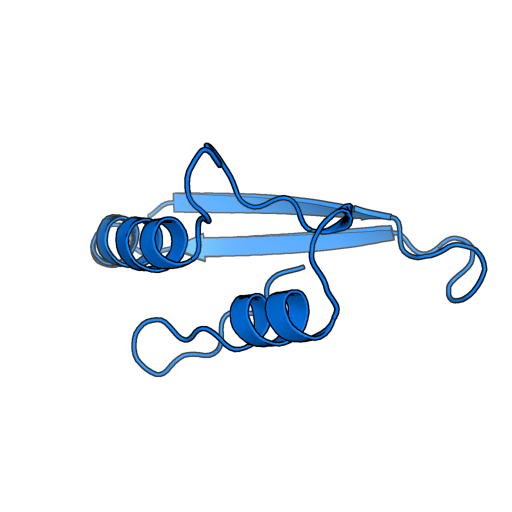PPTT-SS--GGGS-HHHHHHHHH--SSS------

Sequence (75 aa):
MFAYVDESESDQRRDPGVYLLGAALVPAPVMEQARDVLRGLLLPGQRKLHWHNESDKRRRLITETDFNGEKWFWF

Foldseek 3Di:
DDKDKDKDDPDCVVVNPDIDIDIDDDDPVQVVVVVVVQVVLDDVPDPHDDCVPDDPVSNVVNQQDDRPPDRDGDD